Protein AF-A0A656K3R9-F1 (afdb_monomer_lite)

Sequence (119 aa):
MAAIVIWQDSREARQLEHLEMRLSYDPQGCPADRPLQVSITNTNQVALQELRWRIAAYAPGDSVNLADNTYTTARYRGPGELQAKGAWQDCVPLPVLRSGYRPQTLEFRAEQLRGSFSD

Secondary structure (DSSP, 8-state):
-----SHHHHHHHHHHHTEEEEEEE-TTTS-TT--EEEEEEE-SSS-EEEEEEEEEEE-TT--S--B-TT-TT--EE-SSSB-TT-EEEEEEPPPPBPTT--GGG-EEEEEEEEEEE--

Organism: NCBI:txid1194405

Foldseek 3Di:
DDDDDDVVVVVQVVQVVQKDKAWDQACPPAPPQFRIKIKIFRQDQWKWQWKWWDKFKAAVVGPDTFQDCPCVPPRPTPPHIAGHRGMDMDTGGDGDGHPPDDRNRIGIDIPPIDTDTDD

pLDDT: mean 85.18, std 14.41, range [40.44, 97.12]

Structure (mmCIF, N/CA/C/O backbone):
data_AF-A0A656K3R9-F1
#
_entry.id   AF-A0A656K3R9-F1
#
loop_
_atom_site.group_PDB
_atom_site.id
_atom_site.type_symbol
_atom_site.label_atom_id
_atom_site.label_alt_id
_atom_site.label_comp_id
_atom_site.label_asym_id
_atom_site.label_entity_id
_atom_site.label_seq_id
_atom_site.pdbx_PDB_ins_code
_atom_site.Cartn_x
_atom_site.Cartn_y
_atom_site.Cartn_z
_atom_site.occupancy
_atom_site.B_iso_or_equiv
_atom_site.auth_seq_id
_atom_site.auth_comp_id
_atom_site.auth_asym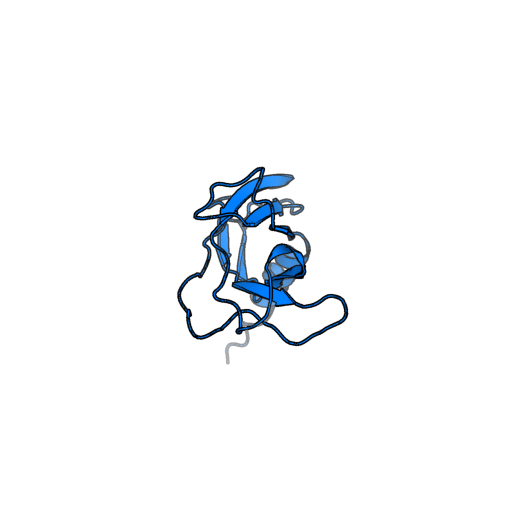_id
_atom_site.auth_atom_id
_atom_site.pdbx_PDB_model_num
ATOM 1 N N . MET A 1 1 ? 32.753 -27.762 -1.458 1.00 40.44 1 MET A N 1
ATOM 2 C CA . MET A 1 1 ? 32.081 -26.772 -0.590 1.00 40.44 1 MET A CA 1
ATOM 3 C C . MET A 1 1 ? 31.645 -25.630 -1.490 1.00 40.44 1 MET A C 1
ATOM 5 O O . MET A 1 1 ? 32.510 -25.027 -2.106 1.00 40.44 1 MET A O 1
ATOM 9 N N . ALA A 1 2 ? 30.343 -25.413 -1.666 1.00 47.19 2 ALA A N 1
ATOM 10 C CA . ALA A 1 2 ? 29.815 -24.332 -2.496 1.00 47.19 2 ALA A CA 1
ATOM 11 C C . ALA A 1 2 ? 29.177 -23.296 -1.567 1.00 47.19 2 ALA A C 1
ATOM 13 O O . ALA A 1 2 ? 28.209 -23.602 -0.877 1.00 47.19 2 ALA A O 1
ATOM 14 N N . ALA A 1 3 ? 29.767 -22.106 -1.504 1.00 58.09 3 ALA A N 1
ATOM 15 C CA . ALA A 1 3 ? 29.283 -20.987 -0.708 1.00 58.09 3 ALA A CA 1
ATOM 16 C C . ALA A 1 3 ? 28.818 -19.883 -1.661 1.00 58.09 3 ALA A C 1
ATOM 18 O O . ALA A 1 3 ? 29.610 -19.023 -2.028 1.00 58.09 3 ALA A O 1
ATOM 19 N N . ILE A 1 4 ? 27.562 -19.936 -2.111 1.00 60.41 4 ILE A N 1
ATOM 20 C CA . ILE A 1 4 ? 26.939 -18.861 -2.900 1.00 60.41 4 ILE A CA 1
ATOM 21 C C . ILE A 1 4 ? 25.433 -18.851 -2.611 1.00 60.41 4 ILE A C 1
ATOM 23 O O . ILE A 1 4 ? 24.702 -19.563 -3.285 1.00 60.41 4 ILE A O 1
ATOM 27 N N . VAL A 1 5 ? 24.954 -18.071 -1.628 1.00 53.16 5 VAL A N 1
ATOM 28 C CA . VAL A 1 5 ? 23.507 -17.743 -1.528 1.00 53.16 5 VAL A CA 1
ATOM 29 C C . VAL A 1 5 ? 23.200 -16.385 -0.851 1.00 53.16 5 VAL A C 1
ATOM 31 O O . VAL A 1 5 ? 22.100 -16.188 -0.361 1.00 53.16 5 VAL A O 1
ATOM 34 N N . ILE A 1 6 ? 24.130 -15.422 -0.777 1.00 58.69 6 ILE A N 1
ATOM 35 C CA . ILE A 1 6 ? 23.876 -14.169 -0.011 1.00 58.69 6 ILE A CA 1
ATOM 36 C C . ILE A 1 6 ? 23.709 -12.927 -0.910 1.00 58.69 6 ILE A C 1
ATOM 38 O O . ILE A 1 6 ? 23.101 -11.942 -0.506 1.00 58.69 6 ILE A O 1
ATOM 42 N N . TRP A 1 7 ? 24.191 -12.947 -2.158 1.00 56.44 7 TRP A N 1
ATOM 43 C CA . TRP A 1 7 ? 24.249 -11.720 -2.966 1.00 56.44 7 TRP A CA 1
ATOM 44 C C . TRP A 1 7 ? 22.921 -11.344 -3.648 1.00 56.44 7 TRP A C 1
ATOM 46 O O . TRP A 1 7 ? 22.568 -10.167 -3.657 1.00 56.44 7 TRP A O 1
ATOM 56 N N . GLN A 1 8 ? 22.156 -12.313 -4.164 1.00 57.44 8 GLN A N 1
ATOM 57 C CA . GLN A 1 8 ? 20.859 -12.045 -4.813 1.00 57.44 8 GLN A CA 1
ATOM 58 C C . GLN A 1 8 ? 19.848 -11.403 -3.856 1.00 57.44 8 GLN A C 1
ATOM 60 O O . GLN A 1 8 ? 19.245 -10.393 -4.207 1.00 57.44 8 GLN A O 1
ATOM 65 N N . ASP A 1 9 ? 19.766 -11.912 -2.624 1.00 60.00 9 ASP A N 1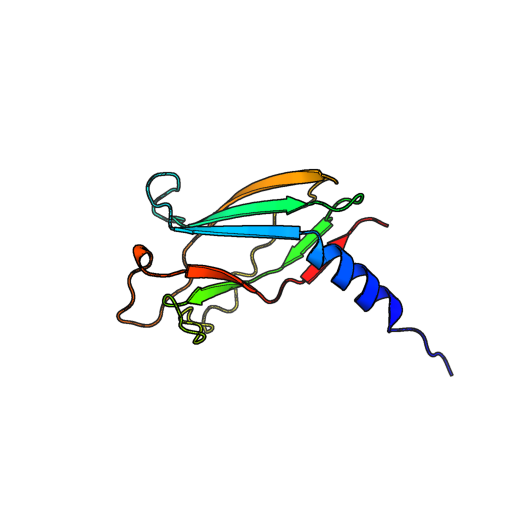
ATOM 66 C CA . ASP A 1 9 ? 18.898 -11.367 -1.572 1.00 60.00 9 ASP A CA 1
ATOM 67 C C . ASP A 1 9 ? 19.207 -9.880 -1.305 1.00 60.00 9 ASP A C 1
ATOM 69 O O . ASP A 1 9 ? 18.312 -9.044 -1.204 1.00 60.00 9 ASP A O 1
ATOM 73 N N . SER A 1 10 ? 20.495 -9.510 -1.332 1.00 68.00 10 SER A N 1
ATOM 74 C CA . SER A 1 10 ? 20.931 -8.125 -1.113 1.00 68.00 10 SER A CA 1
ATOM 75 C C . SER A 1 10 ? 20.627 -7.170 -2.275 1.00 68.00 10 SER A C 1
ATOM 77 O O . SER A 1 10 ? 20.418 -5.977 -2.043 1.00 68.00 10 SER A O 1
ATOM 79 N N . ARG A 1 11 ? 20.597 -7.660 -3.524 1.00 75.88 11 ARG A N 1
ATOM 80 C CA . ARG A 1 11 ? 20.251 -6.846 -4.702 1.00 75.88 11 ARG A CA 1
ATOM 81 C C . ARG A 1 11 ? 18.759 -6.535 -4.711 1.00 75.88 11 ARG A C 1
ATOM 83 O O . ARG A 1 11 ? 18.392 -5.370 -4.847 1.00 75.88 11 ARG A O 1
ATOM 90 N N . GLU A 1 12 ? 17.926 -7.558 -4.533 1.00 77.25 12 GLU A N 1
ATOM 91 C CA . GLU A 1 12 ? 16.469 -7.401 -4.512 1.00 77.25 12 GLU A CA 1
ATOM 92 C C . GLU A 1 12 ? 16.027 -6.516 -3.344 1.00 77.25 12 GLU A C 1
ATOM 94 O O . GLU A 1 12 ? 15.202 -5.625 -3.533 1.00 77.25 12 GLU A O 1
ATOM 99 N N . ALA A 1 13 ? 16.636 -6.676 -2.161 1.00 77.62 13 ALA A N 1
ATOM 100 C CA . ALA A 1 13 ? 16.363 -5.818 -1.009 1.00 77.62 13 ALA A CA 1
ATOM 101 C C . ALA A 1 13 ? 16.596 -4.329 -1.321 1.00 77.62 13 ALA A C 1
ATOM 103 O O . ALA A 1 13 ? 15.735 -3.501 -1.031 1.00 77.62 13 ALA A O 1
ATOM 104 N N . ARG A 1 14 ? 17.703 -3.984 -1.993 1.00 85.19 14 ARG A N 1
ATOM 105 C CA . ARG A 1 14 ? 17.971 -2.599 -2.425 1.00 85.19 14 ARG A CA 1
ATOM 106 C C . ARG A 1 14 ? 16.968 -2.111 -3.464 1.00 85.19 14 ARG A C 1
ATOM 108 O O . ARG A 1 14 ? 16.546 -0.964 -3.424 1.00 85.19 14 ARG A O 1
ATOM 115 N N . GLN A 1 15 ? 16.570 -2.964 -4.404 1.00 88.38 15 GLN A N 1
ATOM 116 C CA . GLN A 1 15 ? 15.578 -2.585 -5.412 1.00 88.38 15 GLN A CA 1
ATOM 117 C C . GLN A 1 15 ? 14.184 -2.374 -4.796 1.00 88.38 15 GLN A C 1
ATOM 119 O O . GLN A 1 15 ? 13.433 -1.512 -5.256 1.00 88.38 15 GLN A O 1
ATOM 124 N N . LEU A 1 16 ? 13.849 -3.097 -3.722 1.00 89.06 16 LEU A N 1
ATOM 125 C CA . LEU A 1 16 ? 12.629 -2.870 -2.945 1.00 89.06 16 LEU A CA 1
ATOM 126 C C . LEU A 1 16 ? 12.638 -1.518 -2.219 1.00 89.06 16 LEU A C 1
ATOM 128 O O . LEU A 1 16 ? 11.589 -0.885 -2.155 1.00 89.06 16 LEU A O 1
ATOM 132 N N . GLU A 1 17 ? 13.790 -1.037 -1.738 1.00 89.00 17 GLU A N 1
ATOM 133 C CA . GLU A 1 17 ? 13.920 0.316 -1.158 1.00 89.00 17 GLU A CA 1
ATOM 134 C C . GLU A 1 17 ? 13.601 1.424 -2.179 1.00 89.00 17 GLU A C 1
ATOM 136 O O . GLU A 1 17 ? 13.180 2.518 -1.809 1.00 89.00 17 GLU A O 1
ATOM 141 N N . HIS A 1 18 ? 13.755 1.133 -3.473 1.00 92.94 18 HIS A N 1
ATOM 142 C CA . HIS A 1 18 ? 13.407 2.027 -4.579 1.00 92.94 18 HIS A CA 1
ATOM 143 C C . HIS A 1 18 ? 11.946 1.901 -5.048 1.00 92.94 18 HIS A C 1
ATOM 145 O O . HIS A 1 18 ? 11.553 2.548 -6.027 1.00 92.94 18 HIS A O 1
ATOM 151 N N . LEU A 1 19 ? 11.120 1.099 -4.375 1.00 93.31 19 LEU A N 1
ATOM 152 C CA . LEU A 1 19 ? 9.674 1.127 -4.563 1.00 93.31 19 LEU A CA 1
ATOM 153 C C . LEU A 1 19 ? 9.048 2.081 -3.552 1.00 93.31 19 LEU A C 1
ATOM 155 O O . LEU A 1 19 ? 9.122 1.872 -2.344 1.00 93.31 19 LEU A O 1
ATOM 159 N N . GLU A 1 20 ? 8.356 3.09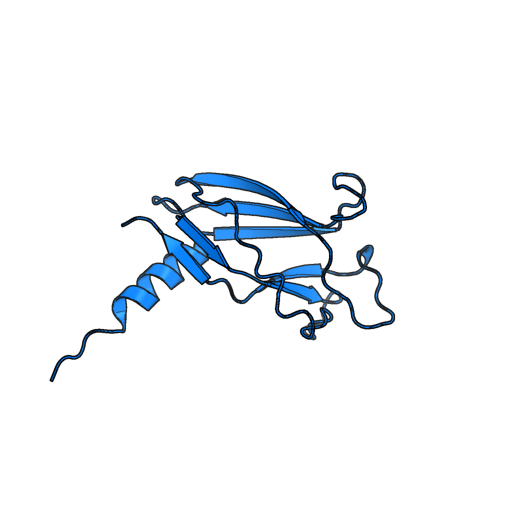8 -4.050 1.00 94.12 20 GLU A N 1
ATOM 160 C CA . GLU A 1 20 ? 7.487 3.905 -3.203 1.00 94.12 20 GLU A CA 1
ATOM 161 C C . GLU A 1 20 ? 6.083 3.317 -3.232 1.00 94.12 20 GLU A C 1
ATOM 163 O O . GLU A 1 20 ? 5.492 3.169 -4.301 1.00 94.12 20 GLU A O 1
ATOM 168 N N . MET A 1 21 ? 5.530 3.008 -2.061 1.00 92.38 21 MET A N 1
ATOM 169 C CA . MET A 1 21 ? 4.184 2.463 -1.939 1.00 92.38 21 MET A CA 1
ATOM 170 C C . MET A 1 21 ? 3.369 3.277 -0.943 1.00 92.38 21 MET A C 1
ATOM 172 O O . MET A 1 21 ? 3.813 3.527 0.178 1.00 92.38 21 MET A O 1
ATOM 176 N N . ARG A 1 22 ? 2.173 3.702 -1.354 1.00 94.94 22 ARG A N 1
ATOM 177 C CA . ARG A 1 22 ? 1.259 4.496 -0.522 1.00 94.94 22 ARG A CA 1
ATOM 178 C C . ARG A 1 22 ? -0.122 3.873 -0.540 1.00 94.94 22 ARG A C 1
ATOM 180 O O . ARG A 1 22 ? -0.582 3.413 -1.584 1.00 94.94 22 ARG A O 1
ATOM 187 N N . LEU A 1 23 ? -0.739 3.837 0.633 1.00 94.75 23 LEU A N 1
ATOM 188 C CA . LEU A 1 23 ? -2.076 3.314 0.841 1.00 94.75 23 LEU A CA 1
ATOM 189 C C . LEU A 1 23 ? -2.911 4.366 1.560 1.00 94.75 23 LEU A C 1
ATOM 191 O O . LEU A 1 23 ? -2.469 4.928 2.563 1.00 94.75 23 LEU A O 1
ATOM 195 N N . SER A 1 24 ? -4.119 4.608 1.070 1.00 95.75 24 SER A N 1
ATOM 196 C CA . SER A 1 24 ? -5.046 5.572 1.657 1.00 95.75 24 SER A CA 1
ATOM 197 C C . SER A 1 24 ? -6.469 5.037 1.622 1.00 95.75 24 SER A C 1
ATOM 199 O O . SER A 1 24 ? -6.920 4.463 0.632 1.00 95.75 24 SER A O 1
ATOM 201 N N . TYR A 1 25 ? -7.195 5.222 2.723 1.00 96.81 25 TYR A N 1
ATOM 202 C CA . TYR A 1 25 ? -8.632 4.979 2.734 1.00 96.81 25 TYR A CA 1
ATOM 203 C C . TYR A 1 25 ? -9.322 6.099 1.956 1.00 96.81 25 TYR A C 1
ATOM 205 O O . TYR A 1 25 ? -9.320 7.248 2.394 1.00 96.81 25 TYR A O 1
ATOM 213 N N . ASP A 1 26 ? -9.883 5.757 0.800 1.00 97.12 26 ASP A N 1
ATOM 214 C CA . ASP A 1 26 ? -10.502 6.694 -0.133 1.00 97.12 26 ASP A CA 1
ATOM 215 C C . ASP A 1 26 ? -11.851 6.148 -0.634 1.00 97.12 26 ASP A C 1
ATOM 217 O O . ASP A 1 26 ? -11.989 5.722 -1.781 1.00 97.12 26 ASP A O 1
ATOM 221 N N . PRO A 1 27 ? -12.894 6.154 0.213 1.00 95.56 27 PRO A N 1
ATOM 222 C CA . PRO A 1 27 ? -14.221 5.676 -0.169 1.00 95.56 27 PRO A CA 1
ATOM 223 C C . PRO A 1 27 ? -14.941 6.611 -1.156 1.00 95.56 27 PRO A C 1
ATOM 225 O O . PRO A 1 27 ? -16.105 6.373 -1.466 1.00 95.56 27 PRO A O 1
ATOM 228 N N . GLN A 1 28 ? -14.325 7.725 -1.570 1.00 96.44 28 GLN A N 1
ATOM 229 C CA . GLN A 1 28 ? -14.881 8.632 -2.577 1.00 96.44 28 GLN A CA 1
ATOM 230 C C . GLN A 1 28 ? -14.279 8.362 -3.958 1.00 96.44 28 GLN A C 1
ATOM 232 O O . GLN A 1 28 ? -15.003 8.407 -4.950 1.00 96.44 28 GLN A O 1
ATOM 237 N N . GLY A 1 29 ? -12.980 8.060 -4.022 1.00 95.81 29 GLY A N 1
ATOM 238 C CA . GLY A 1 29 ? -12.276 7.698 -5.252 1.00 95.81 29 GLY A CA 1
ATOM 239 C C . GLY A 1 29 ? -12.296 6.205 -5.586 1.00 95.81 29 GLY A C 1
ATOM 240 O O . GLY A 1 29 ? -12.073 5.847 -6.741 1.00 95.81 29 GLY A O 1
ATOM 241 N N . CYS A 1 30 ? -12.589 5.333 -4.618 1.00 96.75 30 CYS A N 1
ATOM 242 C CA . CYS A 1 30 ? -12.627 3.888 -4.822 1.00 96.75 30 CYS A CA 1
ATOM 243 C C . CYS A 1 30 ? -14.035 3.271 -4.679 1.00 96.75 30 CYS A C 1
ATOM 245 O O . CYS A 1 30 ? -14.869 3.781 -3.926 1.00 96.75 30 CYS A O 1
ATOM 247 N N . PRO A 1 31 ? -14.307 2.131 -5.352 1.00 96.25 31 PRO A N 1
ATOM 248 C CA . PRO A 1 31 ? -15.545 1.370 -5.178 1.00 96.25 31 PRO A CA 1
ATOM 249 C C . PRO A 1 31 ? -15.769 0.905 -3.732 1.00 96.25 31 PRO A C 1
ATOM 251 O O . PRO A 1 31 ? -14.823 0.630 -2.994 1.00 96.25 31 PRO A O 1
ATOM 254 N N . ALA A 1 32 ? -17.035 0.742 -3.341 1.00 92.31 32 ALA A N 1
ATOM 255 C CA . ALA A 1 32 ? -17.413 0.406 -1.965 1.00 92.31 32 ALA A CA 1
ATOM 256 C C . ALA A 1 32 ? -16.868 -0.951 -1.471 1.00 92.31 32 ALA A C 1
ATOM 258 O O . ALA A 1 32 ? -16.592 -1.102 -0.283 1.00 92.31 32 ALA A O 1
ATOM 259 N N . ASP A 1 33 ? -16.692 -1.929 -2.364 1.00 92.38 33 ASP A N 1
ATOM 260 C CA . ASP A 1 33 ? -16.099 -3.241 -2.065 1.00 92.38 33 ASP A CA 1
ATOM 261 C C . ASP A 1 33 ? -14.569 -3.189 -1.917 1.00 92.38 33 ASP A C 1
ATOM 263 O O . ASP A 1 33 ? -13.962 -4.118 -1.384 1.00 92.38 33 ASP A O 1
ATOM 267 N N . ARG A 1 34 ? -13.936 -2.102 -2.366 1.00 93.88 34 ARG A N 1
ATOM 268 C CA . ARG A 1 34 ? -12.483 -1.928 -2.388 1.00 93.88 34 ARG A CA 1
ATOM 269 C C . ARG A 1 34 ? -12.072 -0.479 -2.127 1.00 93.88 34 ARG A C 1
ATOM 271 O O . ARG A 1 34 ? -11.475 0.139 -2.995 1.00 93.88 34 ARG A O 1
ATOM 278 N N . PRO A 1 35 ? -12.370 0.072 -0.936 1.00 96.12 35 PRO A N 1
ATOM 279 C CA . PRO A 1 35 ? -12.257 1.504 -0.659 1.00 96.12 35 PRO A CA 1
ATOM 280 C C . PRO A 1 35 ? -10.831 1.958 -0.300 1.00 96.12 35 PRO A C 1
ATOM 282 O O . PRO A 1 35 ? -10.649 3.072 0.188 1.00 96.12 35 PRO A O 1
ATOM 285 N N . LEU A 1 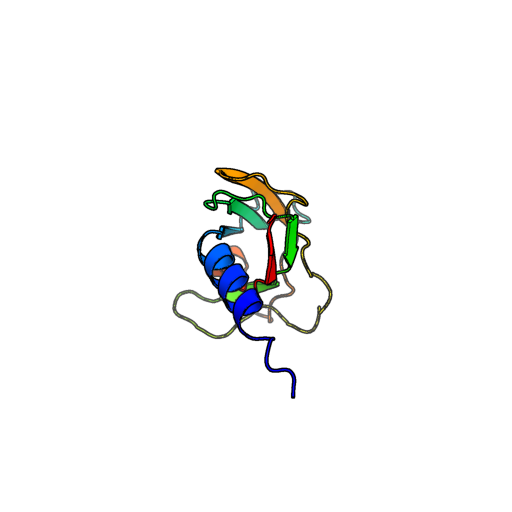36 ? -9.821 1.096 -0.452 1.00 95.19 36 LEU A N 1
ATOM 286 C CA . LEU A 1 36 ? -8.432 1.429 -0.162 1.00 95.19 36 LEU A CA 1
ATOM 287 C C . LEU A 1 36 ? -7.687 1.672 -1.473 1.00 95.19 36 LEU A C 1
ATOM 289 O O . LEU A 1 36 ? -7.474 0.744 -2.250 1.00 95.19 36 LEU A O 1
ATOM 293 N N . GLN A 1 37 ? -7.270 2.908 -1.707 1.00 96.31 37 GLN A N 1
ATOM 294 C CA . GLN A 1 37 ? -6.437 3.253 -2.846 1.00 96.31 37 GLN A CA 1
ATOM 295 C C . GLN A 1 37 ? -4.990 2.847 -2.562 1.00 96.31 37 GLN A C 1
ATOM 297 O O . GLN A 1 37 ? -4.457 3.092 -1.478 1.00 96.31 37 GLN A O 1
ATOM 302 N N . VAL A 1 38 ? -4.348 2.242 -3.554 1.00 94.62 38 VAL A N 1
ATOM 303 C CA . VAL A 1 38 ? -2.944 1.841 -3.517 1.00 94.62 38 VAL A CA 1
ATOM 304 C C . VAL A 1 38 ? -2.237 2.495 -4.686 1.00 94.62 38 VAL A C 1
ATOM 306 O O . VAL A 1 38 ? -2.693 2.376 -5.817 1.00 94.62 38 VAL A O 1
ATOM 309 N N . SER A 1 39 ? -1.103 3.139 -4.433 1.00 95.00 39 SER A N 1
ATOM 310 C CA . SER A 1 39 ? -0.201 3.613 -5.483 1.00 95.00 39 SER A CA 1
ATOM 311 C C . SER A 1 39 ? 1.192 3.037 -5.284 1.00 95.00 39 SER A C 1
ATOM 313 O O . SER A 1 39 ? 1.713 3.073 -4.165 1.00 95.00 39 SER A O 1
ATOM 315 N N . ILE A 1 40 ? 1.798 2.555 -6.365 1.00 94.62 40 ILE A N 1
ATOM 316 C CA . ILE A 1 40 ? 3.168 2.044 -6.402 1.00 94.62 40 ILE A CA 1
ATOM 317 C C . ILE A 1 40 ? 3.935 2.810 -7.470 1.00 94.62 40 ILE A C 1
ATOM 319 O O . ILE A 1 40 ? 3.512 2.842 -8.624 1.00 94.62 40 ILE A O 1
ATOM 323 N N . THR A 1 41 ? 5.087 3.358 -7.108 1.00 95.62 41 THR A N 1
ATOM 324 C CA . THR A 1 41 ? 6.021 3.977 -8.049 1.00 95.62 41 THR A CA 1
ATOM 325 C C . THR A 1 41 ? 7.319 3.189 -8.043 1.00 95.62 41 THR A C 1
ATOM 327 O O . THR A 1 41 ? 7.967 3.044 -7.006 1.00 95.62 41 THR A O 1
ATOM 330 N N . ASN A 1 42 ? 7.716 2.688 -9.210 1.00 95.00 42 ASN A N 1
ATOM 331 C CA . ASN A 1 42 ? 8.985 2.004 -9.379 1.00 95.00 42 ASN A CA 1
ATOM 332 C C . ASN A 1 42 ? 10.080 3.017 -9.719 1.00 95.00 42 ASN A C 1
ATOM 334 O O . ASN A 1 42 ? 10.266 3.375 -10.880 1.00 95.00 42 ASN A O 1
ATOM 338 N N . THR A 1 43 ? 10.840 3.470 -8.722 1.00 95.75 43 THR A N 1
ATOM 339 C CA . THR A 1 43 ? 11.945 4.414 -8.958 1.00 95.75 43 THR A CA 1
ATOM 340 C C . THR A 1 43 ? 13.240 3.723 -9.393 1.00 95.75 43 THR A C 1
ATOM 342 O O . THR A 1 43 ? 14.238 4.406 -9.645 1.00 95.75 43 THR A O 1
ATOM 345 N N . ASN A 1 44 ? 13.241 2.397 -9.566 1.00 94.12 44 ASN A N 1
ATOM 346 C CA . ASN A 1 44 ? 14.381 1.668 -10.118 1.00 94.12 44 ASN A CA 1
ATOM 347 C C . ASN A 1 44 ? 14.639 2.028 -11.591 1.00 94.12 44 ASN A C 1
ATOM 349 O O . ASN A 1 44 ? 13.834 2.673 -12.267 1.00 94.12 44 ASN A O 1
ATOM 353 N N . GLN A 1 45 ? 15.796 1.592 -12.092 1.00 94.44 45 GLN A N 1
ATOM 354 C CA . GLN A 1 45 ? 16.135 1.619 -13.522 1.00 94.44 45 GLN A CA 1
ATOM 355 C C . GLN A 1 45 ? 15.722 0.335 -14.260 1.00 94.44 45 GLN A C 1
ATOM 357 O O . GLN A 1 45 ? 15.865 0.256 -15.473 1.00 94.44 45 GLN A O 1
ATOM 362 N N . VAL A 1 46 ? 15.201 -0.652 -13.530 1.00 94.25 46 VAL A N 1
ATOM 363 C CA . VAL A 1 46 ? 14.762 -1.954 -14.041 1.00 94.25 46 VAL A CA 1
ATOM 364 C C . VAL A 1 46 ? 13.277 -2.160 -13.761 1.00 94.25 46 VAL A C 1
ATOM 366 O O . VAL A 1 46 ? 12.718 -1.530 -12.855 1.00 94.25 46 VAL A O 1
ATOM 369 N N . ALA A 1 47 ? 12.633 -3.025 -14.541 1.00 92.81 47 ALA A N 1
ATOM 370 C CA . ALA A 1 47 ? 11.227 -3.347 -14.349 1.00 92.81 47 ALA A CA 1
ATOM 371 C C . ALA A 1 47 ? 11.035 -4.211 -13.093 1.00 92.81 47 ALA A C 1
ATOM 373 O O . ALA A 1 47 ? 11.838 -5.095 -12.803 1.00 92.81 47 ALA A O 1
ATOM 374 N N . LEU A 1 48 ? 9.957 -3.957 -12.356 1.00 92.94 48 LEU A N 1
ATOM 375 C CA . LEU A 1 48 ? 9.442 -4.834 -11.309 1.00 92.94 48 LEU A CA 1
ATOM 376 C C . LEU A 1 48 ? 8.582 -5.900 -11.988 1.00 92.94 48 LEU A C 1
ATOM 378 O O . LEU A 1 48 ? 7.603 -5.553 -12.637 1.00 92.94 48 LEU A O 1
ATOM 382 N N . GLN A 1 49 ? 8.936 -7.172 -11.854 1.00 90.94 49 GLN A N 1
ATOM 383 C CA . GLN A 1 49 ? 8.235 -8.275 -12.518 1.00 90.94 49 GLN A CA 1
ATOM 384 C C . GLN A 1 49 ? 7.093 -8.813 -11.657 1.00 90.94 49 GLN A C 1
ATOM 386 O O . GLN A 1 49 ? 5.972 -8.994 -12.129 1.00 90.94 49 GLN A O 1
ATOM 391 N N . GLU A 1 50 ? 7.369 -9.033 -10.373 1.00 88.88 50 GLU A N 1
ATOM 392 C CA . GLU A 1 50 ? 6.370 -9.455 -9.401 1.00 88.88 50 GLU A CA 1
ATOM 393 C C . GLU A 1 50 ? 6.547 -8.696 -8.093 1.00 88.88 50 GLU A C 1
ATOM 395 O O . GLU A 1 50 ? 7.662 -8.426 -7.656 1.00 88.88 50 GLU A O 1
ATOM 400 N N . LEU A 1 51 ? 5.433 -8.414 -7.419 1.00 90.06 51 LEU A N 1
ATOM 401 C CA . LEU A 1 51 ? 5.428 -7.897 -6.057 1.00 90.06 51 LEU A CA 1
ATOM 402 C C . LEU A 1 51 ? 4.363 -8.613 -5.242 1.00 90.06 51 LEU A C 1
ATOM 404 O O . LEU A 1 51 ? 3.197 -8.687 -5.634 1.00 90.06 51 LEU A O 1
ATOM 408 N N . ARG A 1 52 ? 4.778 -9.106 -4.080 1.00 88.44 52 ARG A N 1
ATOM 409 C CA . ARG A 1 52 ? 3.930 -9.662 -3.033 1.00 88.44 52 ARG A CA 1
ATOM 410 C C . ARG A 1 52 ? 4.105 -8.820 -1.786 1.00 88.44 52 ARG A C 1
ATOM 412 O O . ARG A 1 52 ? 5.223 -8.521 -1.381 1.00 88.44 52 ARG A O 1
ATOM 419 N N . TRP A 1 53 ? 2.991 -8.468 -1.175 1.00 89.00 53 TRP A N 1
ATOM 420 C CA . TRP A 1 53 ? 2.961 -7.584 -0.022 1.00 89.00 53 TRP A CA 1
ATOM 421 C C . TRP A 1 53 ? 1.695 -7.850 0.797 1.00 89.00 53 TRP A C 1
ATOM 423 O O . TRP A 1 53 ? 0.834 -8.647 0.401 1.00 89.00 53 TRP A O 1
ATOM 433 N N . ARG A 1 54 ? 1.608 -7.226 1.970 1.00 87.81 54 ARG A N 1
ATOM 434 C CA . ARG A 1 54 ? 0.452 -7.292 2.870 1.00 87.81 54 ARG A CA 1
ATOM 435 C C . ARG A 1 54 ? 0.028 -5.895 3.289 1.00 87.81 54 ARG A C 1
ATOM 437 O O . ARG A 1 54 ? 0.878 -5.025 3.446 1.00 87.81 54 ARG A O 1
ATOM 444 N N . ILE A 1 55 ? -1.269 -5.711 3.516 1.00 90.69 55 ILE A N 1
ATOM 445 C CA . ILE A 1 55 ? -1.795 -4.488 4.124 1.00 90.69 55 ILE A CA 1
ATOM 446 C C . ILE A 1 55 ? -1.711 -4.633 5.643 1.00 90.69 55 ILE A C 1
ATOM 448 O O . ILE A 1 55 ? -2.235 -5.593 6.207 1.00 90.69 55 ILE A O 1
ATOM 452 N N . ALA A 1 56 ? -1.089 -3.659 6.290 1.00 91.69 56 ALA A N 1
ATOM 453 C CA . ALA A 1 56 ? -1.163 -3.434 7.723 1.00 91.69 56 ALA A CA 1
ATOM 454 C C . ALA A 1 56 ? -1.983 -2.172 8.005 1.00 91.69 56 ALA A C 1
ATOM 456 O O . ALA A 1 56 ? -2.048 -1.267 7.167 1.00 91.69 56 ALA A O 1
ATOM 457 N N . ALA A 1 57 ? -2.609 -2.122 9.178 1.00 94.31 57 ALA A N 1
ATOM 458 C CA . ALA A 1 57 ? -3.403 -0.982 9.616 1.00 94.31 57 ALA A CA 1
ATOM 459 C C . ALA A 1 57 ? -3.006 -0.592 11.039 1.00 94.31 57 ALA A C 1
ATOM 461 O O . ALA A 1 57 ? -2.935 -1.453 11.913 1.00 94.31 57 ALA A O 1
ATOM 462 N N . TYR A 1 58 ? -2.779 0.695 11.271 1.00 94.44 58 TYR A N 1
ATOM 463 C CA . TYR A 1 58 ? -2.287 1.228 12.538 1.00 94.44 58 TYR A CA 1
ATOM 464 C C . TYR A 1 58 ? -3.164 2.381 13.004 1.00 94.44 58 TYR A C 1
ATOM 466 O O . TYR A 1 58 ? -3.631 3.178 12.192 1.00 94.44 58 TYR A O 1
ATOM 474 N N . ALA A 1 59 ? -3.383 2.493 14.312 1.00 94.50 59 ALA A N 1
ATOM 475 C CA . ALA A 1 59 ? -3.855 3.755 14.865 1.00 94.50 59 ALA A CA 1
ATOM 476 C C . ALA A 1 59 ? -2.707 4.787 14.807 1.00 94.50 59 ALA A C 1
ATOM 478 O O . ALA A 1 59 ? -1.542 4.398 14.928 1.00 94.50 59 ALA A O 1
ATOM 479 N N . PRO A 1 60 ? -2.993 6.088 14.633 1.00 92.31 60 PRO A N 1
ATOM 480 C CA . PRO A 1 60 ? -1.958 7.116 14.610 1.00 92.31 60 PRO A CA 1
ATOM 481 C C . PRO A 1 60 ? -1.101 7.076 15.880 1.00 92.31 60 PRO A C 1
ATOM 483 O O . PRO A 1 60 ? -1.624 7.132 16.993 1.00 92.31 60 PRO A O 1
ATOM 486 N N . GLY A 1 61 ? 0.219 6.970 15.713 1.00 91.00 61 GLY A N 1
ATOM 487 C CA . GLY A 1 61 ? 1.176 6.860 16.821 1.00 91.00 61 GLY A CA 1
ATOM 488 C C . GLY A 1 61 ? 1.273 5.477 17.483 1.00 91.00 61 GLY A C 1
ATOM 489 O O . GLY A 1 61 ? 2.077 5.313 18.398 1.00 91.00 61 GLY A O 1
ATOM 490 N N . ASP A 1 62 ? 0.504 4.488 17.024 1.00 91.06 62 ASP A N 1
ATOM 491 C CA . ASP A 1 62 ? 0.565 3.101 17.490 1.00 91.06 62 ASP A CA 1
ATOM 492 C C . ASP A 1 62 ? 1.447 2.245 16.559 1.00 91.06 62 ASP A C 1
ATOM 494 O O . ASP A 1 62 ? 1.631 2.543 15.377 1.00 91.06 62 ASP A O 1
ATOM 498 N N . SER A 1 63 ? 2.002 1.162 17.097 1.00 89.06 63 SER A N 1
ATOM 499 C CA . SER A 1 63 ? 2.787 0.152 16.379 1.00 89.06 63 SER A CA 1
ATOM 500 C C . SER A 1 63 ? 2.112 -1.220 16.351 1.00 89.06 63 SER A C 1
ATOM 502 O O . SER A 1 63 ? 2.631 -2.156 15.740 1.00 89.06 63 SER A O 1
ATOM 504 N N . VAL A 1 64 ? 0.948 -1.367 16.989 1.00 91.06 64 VAL A N 1
ATOM 505 C CA . VAL A 1 64 ? 0.158 -2.595 16.942 1.00 91.06 64 VAL A CA 1
ATOM 506 C C . VAL A 1 64 ? -0.580 -2.676 15.612 1.00 91.06 64 VAL A C 1
ATOM 508 O O . VAL A 1 64 ? -1.428 -1.843 15.304 1.00 91.06 64 VAL A O 1
ATOM 511 N N . ASN A 1 65 ? -0.299 -3.726 14.839 1.00 90.94 65 ASN A N 1
ATOM 512 C CA . ASN A 1 65 ? -1.041 -3.995 13.614 1.00 90.94 65 ASN A CA 1
ATOM 513 C C . ASN A 1 65 ? -2.471 -4.464 13.949 1.00 90.94 65 ASN A C 1
ATOM 515 O O . ASN A 1 65 ? -2.693 -5.508 14.578 1.00 90.94 65 ASN A O 1
ATOM 519 N N . LEU A 1 66 ? -3.440 -3.662 13.519 1.00 92.62 66 LEU A N 1
ATOM 520 C CA . LEU A 1 66 ? -4.874 -3.836 13.725 1.00 92.62 66 LEU A CA 1
ATOM 521 C C . LEU A 1 66 ? -5.550 -4.611 12.592 1.00 92.62 66 LEU A C 1
ATOM 523 O O . LEU A 1 66 ? -6.719 -4.975 12.732 1.00 92.62 66 LEU A O 1
ATOM 527 N N . ALA A 1 67 ? -4.834 -4.880 11.497 1.00 89.31 67 ALA A N 1
ATOM 528 C CA . ALA A 1 67 ? -5.281 -5.829 10.493 1.00 89.31 67 ALA A CA 1
ATOM 529 C C . ALA A 1 67 ? -5.252 -7.245 11.090 1.00 89.31 67 ALA A C 1
ATOM 531 O O . ALA A 1 67 ? -4.251 -7.696 11.655 1.00 89.31 67 ALA A O 1
ATOM 532 N N . ASP A 1 68 ? -6.372 -7.946 10.988 1.00 77.94 68 ASP A N 1
ATOM 533 C CA . ASP A 1 68 ? -6.494 -9.328 11.407 1.00 77.94 68 ASP A CA 1
ATOM 534 C C . ASP A 1 68 ? -5.756 -10.232 10.407 1.00 77.94 68 ASP A C 1
ATOM 536 O O . ASP A 1 68 ? -6.124 -10.370 9.239 1.00 77.94 68 ASP A O 1
ATOM 540 N N . ASN A 1 69 ? -4.682 -10.856 10.891 1.00 62.81 69 ASN A N 1
ATOM 541 C CA . ASN A 1 69 ? -3.808 -11.730 10.112 1.00 62.81 69 ASN A CA 1
ATOM 542 C C . ASN A 1 69 ? -4.427 -13.105 9.801 1.00 62.81 69 ASN A C 1
ATOM 544 O O . ASN A 1 69 ? -3.785 -13.915 9.126 1.00 62.81 69 ASN A O 1
ATOM 548 N N . THR A 1 70 ? -5.639 -13.401 10.285 1.00 57.31 70 THR A N 1
ATOM 549 C CA . THR A 1 70 ? -6.316 -14.683 10.024 1.00 57.31 70 THR A CA 1
ATOM 550 C C . THR A 1 70 ? -6.723 -14.849 8.556 1.00 57.31 70 THR A C 1
ATOM 552 O O . THR A 1 70 ? -6.744 -15.976 8.056 1.00 57.31 70 THR A O 1
ATOM 555 N N . TYR A 1 71 ? -6.911 -13.752 7.810 1.00 47.41 71 TYR A N 1
ATOM 556 C CA . TYR A 1 71 ? -7.074 -13.782 6.352 1.00 47.41 71 TYR A CA 1
ATOM 557 C C . TYR A 1 71 ? -5.713 -13.776 5.639 1.00 47.41 71 TYR A C 1
ATOM 559 O O . TYR A 1 71 ? -5.239 -12.797 5.070 1.00 47.41 71 TYR A O 1
ATOM 567 N N . THR A 1 72 ? -5.075 -14.941 5.661 1.00 46.16 72 THR A N 1
ATOM 568 C CA . THR A 1 72 ? -3.758 -15.240 5.071 1.00 46.16 72 THR A CA 1
ATOM 569 C C . THR A 1 72 ? -3.684 -15.170 3.532 1.00 46.16 72 THR A C 1
ATOM 571 O O . THR A 1 72 ? -2.639 -15.485 2.955 1.00 46.16 72 THR A O 1
ATOM 574 N N . THR A 1 73 ? -4.743 -14.746 2.838 1.00 43.22 73 THR A N 1
ATOM 575 C CA . THR A 1 73 ? -4.896 -14.924 1.382 1.00 43.22 73 THR A CA 1
ATOM 576 C C . THR A 1 73 ? -4.913 -13.656 0.548 1.00 43.22 73 THR A C 1
ATOM 578 O O . THR A 1 73 ? -4.730 -13.767 -0.664 1.00 43.22 73 THR A O 1
ATOM 581 N N . ALA A 1 74 ? -5.001 -12.458 1.127 1.00 50.72 74 ALA A N 1
ATOM 582 C CA . ALA A 1 74 ? -4.808 -11.235 0.350 1.00 50.72 74 ALA A CA 1
ATOM 583 C C . ALA A 1 74 ? -3.305 -10.968 0.135 1.00 50.72 74 ALA A C 1
ATOM 585 O O . ALA A 1 74 ? -2.761 -9.927 0.491 1.00 50.72 74 ALA A O 1
ATOM 586 N N . ARG A 1 75 ? -2.594 -11.960 -0.422 1.00 57.72 75 ARG A N 1
ATOM 587 C CA . ARG A 1 75 ? -1.334 -11.722 -1.122 1.00 57.72 75 ARG A CA 1
ATOM 588 C C . ARG A 1 75 ? -1.710 -10.934 -2.362 1.00 57.72 75 ARG A C 1
ATOM 590 O O . ARG A 1 75 ? -2.013 -11.520 -3.401 1.00 57.72 75 ARG A O 1
ATOM 597 N N . TYR A 1 76 ? -1.744 -9.619 -2.223 1.00 57.62 76 TYR A N 1
ATOM 598 C CA . TYR A 1 76 ? -1.921 -8.748 -3.364 1.00 57.62 76 TYR A CA 1
ATOM 599 C C . TYR A 1 76 ? -0.724 -8.976 -4.274 1.00 57.62 76 TYR A C 1
ATOM 601 O O . TYR A 1 76 ? 0.425 -8.718 -3.907 1.00 57.62 76 TYR A O 1
ATOM 609 N N . ARG A 1 77 ? -1.003 -9.558 -5.438 1.00 64.12 77 ARG A N 1
ATOM 610 C CA . ARG A 1 77 ? -0.084 -9.468 -6.559 1.00 64.12 77 ARG A CA 1
ATOM 611 C C . ARG A 1 77 ? -0.184 -8.024 -7.024 1.00 64.12 77 ARG A C 1
ATOM 613 O O . ARG A 1 77 ? -1.293 -7.534 -7.214 1.00 64.12 77 ARG A O 1
ATOM 620 N N . GLY A 1 78 ? 0.953 -7.337 -7.060 1.00 64.88 78 GLY A N 1
ATOM 621 C CA . GLY A 1 78 ? 1.050 -5.963 -7.549 1.00 64.88 78 GLY A CA 1
ATOM 622 C C . GLY A 1 78 ? 0.640 -5.825 -9.029 1.00 64.88 78 GLY A C 1
ATOM 623 O O . GLY A 1 78 ? 0.005 -6.733 -9.562 1.00 64.88 78 GLY A O 1
ATOM 624 N N . PRO A 1 79 ? 1.033 -4.737 -9.714 1.00 70.00 79 PRO A N 1
ATOM 625 C CA . PRO A 1 79 ? 0.661 -4.395 -11.101 1.00 70.00 79 PRO A CA 1
ATOM 626 C C . PRO A 1 79 ? 0.784 -5.471 -12.197 1.00 70.00 79 PRO A C 1
ATOM 628 O O . PRO A 1 79 ? 0.417 -5.205 -13.338 1.00 70.00 79 PRO A O 1
ATOM 631 N N . GLY A 1 80 ? 1.355 -6.643 -11.911 1.00 72.19 80 GLY A N 1
ATOM 632 C CA . GLY A 1 80 ? 2.110 -7.406 -12.898 1.00 72.19 80 GLY A CA 1
ATOM 633 C C . GLY A 1 80 ? 3.450 -6.715 -13.146 1.00 72.19 80 GLY A C 1
ATOM 634 O O . GLY A 1 80 ? 4.020 -6.134 -12.219 1.00 72.19 80 GLY A O 1
ATOM 635 N N . GLU A 1 81 ? 3.931 -6.750 -14.387 1.00 85.25 81 GLU A N 1
ATOM 636 C CA . GLU A 1 81 ? 5.165 -6.062 -14.760 1.00 85.25 81 GLU A CA 1
ATOM 637 C C . GLU A 1 81 ? 4.979 -4.534 -14.710 1.00 85.25 81 GLU A C 1
ATOM 639 O O . GLU A 1 81 ? 4.192 -3.961 -15.465 1.00 85.25 81 GLU A O 1
ATOM 644 N N . LEU A 1 82 ? 5.723 -3.860 -13.831 1.00 93.06 82 LEU A N 1
ATOM 645 C CA . LEU A 1 82 ? 5.781 -2.405 -13.728 1.00 93.06 82 LEU A CA 1
ATOM 646 C C . LEU A 1 82 ? 7.136 -1.908 -14.230 1.00 93.06 82 LEU A C 1
ATOM 648 O O . LEU A 1 82 ? 8.173 -2.124 -13.598 1.00 93.06 82 LEU A O 1
ATOM 652 N N . GLN A 1 83 ? 7.107 -1.200 -15.357 1.00 94.38 83 GLN A N 1
ATOM 653 C CA . GLN A 1 83 ? 8.301 -0.677 -16.018 1.00 94.38 83 GLN A CA 1
ATOM 654 C C . GLN A 1 83 ? 9.156 0.199 -15.095 1.00 94.38 83 GLN A C 1
ATOM 656 O O . GLN A 1 83 ? 8.674 0.784 -14.118 1.00 94.38 83 GLN A O 1
ATOM 661 N N . ALA A 1 84 ? 10.439 0.316 -15.431 1.00 94.06 84 ALA A N 1
ATOM 662 C CA . ALA A 1 84 ? 11.336 1.269 -14.790 1.00 94.06 84 ALA A CA 1
ATOM 663 C C . ALA A 1 84 ? 10.747 2.686 -14.850 1.00 94.06 84 ALA A C 1
ATOM 665 O O . ALA A 1 84 ? 10.233 3.106 -15.888 1.00 94.06 84 ALA A O 1
ATOM 666 N N . LYS A 1 85 ? 10.818 3.424 -13.736 1.00 95.38 85 LYS A N 1
ATOM 667 C CA . LYS A 1 85 ? 10.224 4.769 -13.582 1.00 95.38 85 LYS A CA 1
ATOM 668 C C . LYS A 1 85 ? 8.701 4.821 -13.768 1.00 95.38 85 LYS A C 1
ATOM 670 O O . LYS A 1 85 ? 8.135 5.910 -13.823 1.00 95.38 85 LYS A O 1
ATOM 675 N N . GLY A 1 86 ? 8.039 3.669 -13.853 1.00 94.31 86 GLY A N 1
ATOM 676 C CA . GLY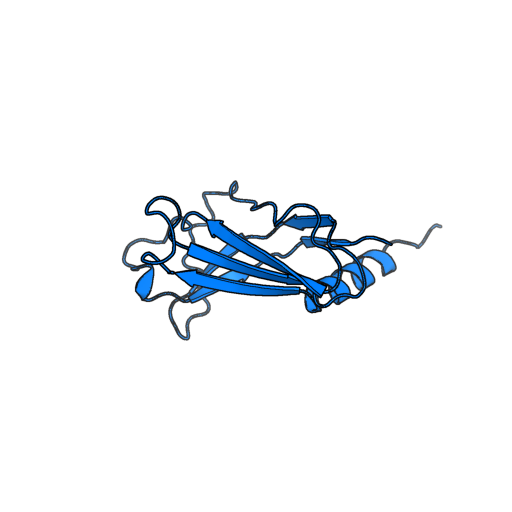 A 1 86 ? 6.595 3.562 -13.991 1.00 94.31 86 GLY A CA 1
ATOM 677 C C . GLY A 1 86 ? 5.859 3.772 -12.671 1.00 94.31 86 GLY A C 1
ATOM 678 O O . GLY A 1 86 ? 6.425 3.634 -11.584 1.00 94.31 86 GLY A O 1
ATOM 679 N N . ALA A 1 87 ? 4.563 4.050 -12.784 1.00 94.50 87 ALA A N 1
ATOM 680 C CA . ALA A 1 87 ? 3.638 4.082 -11.663 1.00 94.50 87 ALA A CA 1
ATOM 681 C C . ALA A 1 87 ? 2.410 3.216 -11.957 1.00 94.50 87 ALA A C 1
ATOM 683 O O . ALA A 1 87 ? 1.994 3.067 -13.106 1.00 94.50 87 ALA A O 1
ATOM 684 N N . TRP A 1 88 ? 1.835 2.659 -10.903 1.00 92.88 88 TRP A N 1
ATOM 685 C CA . TRP A 1 88 ? 0.599 1.895 -10.936 1.00 92.88 88 TRP A CA 1
ATOM 686 C C . TRP A 1 88 ? -0.300 2.327 -9.788 1.00 92.88 88 TRP A C 1
ATOM 688 O O . TRP A 1 88 ? 0.179 2.667 -8.704 1.00 92.88 88 TRP A O 1
ATOM 698 N N . GLN A 1 89 ? -1.604 2.288 -10.028 1.00 93.94 89 GLN A N 1
ATOM 699 C CA . GLN A 1 89 ? -2.613 2.598 -9.035 1.00 93.94 89 GLN A CA 1
ATOM 700 C C . GLN A 1 89 ? -3.805 1.661 -9.196 1.00 93.94 89 GLN A C 1
ATOM 702 O O . GLN A 1 89 ? -4.203 1.360 -10.320 1.00 93.94 89 GLN A O 1
ATOM 707 N N . ASP A 1 90 ? -4.371 1.226 -8.074 1.00 92.81 90 ASP A N 1
ATOM 708 C CA . ASP A 1 90 ? -5.590 0.419 -8.039 1.00 92.81 90 ASP A CA 1
ATOM 709 C C . ASP A 1 90 ? -6.311 0.577 -6.694 1.00 92.81 90 ASP A C 1
ATOM 711 O O . ASP A 1 90 ? -5.765 1.120 -5.729 1.00 92.81 90 ASP A O 1
ATOM 715 N N . CYS A 1 91 ? -7.545 0.093 -6.638 1.00 93.69 91 CYS A N 1
ATOM 716 C CA . CYS A 1 91 ? -8.386 0.057 -5.454 1.00 93.69 91 CYS A CA 1
ATOM 717 C C . CYS A 1 91 ? -8.503 -1.385 -4.938 1.00 93.69 91 CYS A C 1
ATOM 719 O O . CYS A 1 91 ? -8.905 -2.296 -5.668 1.00 93.69 91 CYS A O 1
ATOM 721 N N . VAL A 1 92 ? -8.197 -1.601 -3.658 1.00 91.88 92 VAL A N 1
ATOM 722 C CA . VAL A 1 92 ? -8.190 -2.924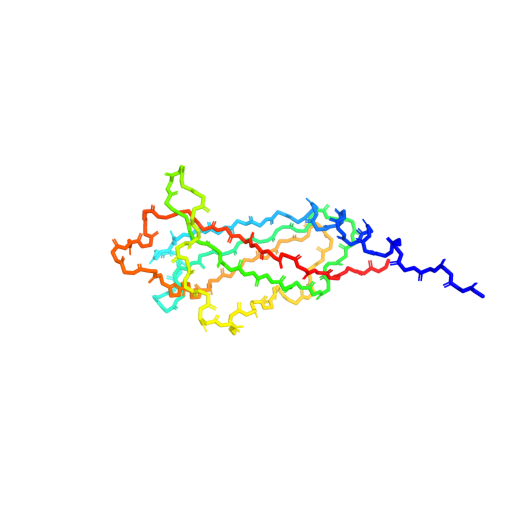 -3.012 1.00 91.88 92 VAL A CA 1
ATOM 723 C C . VAL A 1 92 ? -9.145 -2.987 -1.811 1.00 91.88 92 VAL A C 1
ATOM 725 O O . VAL A 1 92 ? -9.463 -1.954 -1.210 1.00 91.88 92 VAL A O 1
ATOM 728 N N . PRO A 1 93 ? -9.644 -4.182 -1.439 1.00 92.00 93 PRO A N 1
ATOM 729 C CA . PRO A 1 93 ? -10.448 -4.344 -0.236 1.00 92.00 93 PRO A CA 1
ATOM 730 C C . PRO A 1 93 ? -9.655 -4.028 1.029 1.00 92.00 93 PRO A C 1
ATOM 732 O O . PRO A 1 93 ? -8.440 -4.226 1.118 1.00 92.00 93 PRO A O 1
ATOM 735 N N . LEU A 1 94 ? -10.380 -3.558 2.043 1.00 89.69 94 LEU A N 1
ATOM 736 C CA . LEU A 1 94 ? -9.824 -3.396 3.377 1.00 89.69 94 LEU A CA 1
ATOM 737 C C . LEU A 1 94 ? -9.446 -4.762 3.961 1.00 89.69 94 LEU A C 1
ATOM 739 O O . LEU A 1 94 ? -10.175 -5.739 3.757 1.00 89.69 94 LEU A O 1
ATOM 743 N N . PRO A 1 95 ? -8.350 -4.842 4.733 1.00 88.88 95 PRO A N 1
ATOM 744 C CA . PRO A 1 95 ? -8.138 -6.003 5.576 1.00 88.88 95 PRO A CA 1
ATOM 745 C C . PRO A 1 95 ? -9.272 -6.092 6.602 1.00 88.88 95 PRO A C 1
ATOM 747 O O . PRO A 1 95 ? -9.860 -5.081 6.995 1.00 88.88 95 PRO A O 1
ATOM 750 N N . VAL A 1 96 ? -9.552 -7.303 7.081 1.00 88.69 96 VAL A N 1
ATOM 751 C CA . VAL A 1 96 ? -10.382 -7.463 8.278 1.00 88.69 96 VAL A CA 1
ATOM 752 C C . VAL A 1 96 ? -9.694 -6.701 9.409 1.00 88.69 96 VAL A C 1
ATOM 754 O O . VAL A 1 96 ? -8.497 -6.869 9.622 1.00 88.69 96 VAL A O 1
ATOM 757 N N . LEU A 1 97 ? -10.420 -5.826 10.098 1.00 90.19 97 LEU A N 1
ATOM 758 C CA . LEU A 1 97 ? -9.883 -5.038 11.204 1.00 90.19 97 LEU A CA 1
ATOM 759 C C . LEU A 1 97 ? -10.345 -5.635 12.528 1.00 90.19 97 LEU A C 1
ATOM 761 O O . LEU A 1 97 ? -11.473 -6.120 12.642 1.00 90.19 97 LEU A O 1
ATOM 765 N N . ARG A 1 98 ? -9.497 -5.540 13.554 1.00 88.56 98 ARG A N 1
ATOM 766 C CA . ARG A 1 98 ? -9.914 -5.813 14.934 1.00 88.56 98 ARG A CA 1
ATOM 767 C C . ARG A 1 98 ? -11.128 -4.945 15.298 1.00 88.56 98 ARG A C 1
ATOM 769 O O . ARG A 1 98 ? -11.240 -3.793 14.873 1.00 88.56 98 ARG A O 1
ATOM 776 N N . SER A 1 99 ? -12.037 -5.496 16.100 1.00 84.62 99 SER A N 1
ATOM 777 C CA . SER A 1 99 ? -13.274 -4.817 16.502 1.00 84.62 99 SER A CA 1
ATOM 778 C C . SER A 1 99 ? -13.005 -3.462 17.163 1.00 84.62 99 SER A C 1
ATOM 780 O O . SER A 1 99 ? -12.103 -3.350 17.990 1.00 84.62 99 SER A O 1
ATOM 782 N N . GLY A 1 100 ? -13.838 -2.463 16.859 1.00 87.75 100 GLY A N 1
ATOM 783 C CA . GLY A 1 100 ? -13.800 -1.143 17.502 1.00 87.75 100 GLY A CA 1
ATOM 784 C C . GLY A 1 100 ? -13.054 -0.054 16.725 1.00 87.75 100 GLY A C 1
ATOM 785 O O . GLY A 1 100 ? -13.181 1.115 17.080 1.00 87.75 100 GLY A O 1
ATOM 786 N N . TYR A 1 101 ? -12.352 -0.394 15.641 1.00 89.81 101 TYR A N 1
ATOM 787 C CA . TYR A 1 101 ? -11.639 0.579 14.808 1.00 89.81 101 TYR A CA 1
ATOM 788 C C . TYR A 1 101 ? -12.412 0.935 13.536 1.00 89.81 101 TYR A C 1
ATOM 790 O O . TYR A 1 101 ? -13.015 0.076 12.893 1.00 89.81 101 TYR A O 1
ATOM 798 N N . ARG A 1 102 ? -12.383 2.220 13.161 1.00 92.44 102 ARG A N 1
ATOM 799 C CA . ARG A 1 102 ? -12.976 2.719 11.913 1.00 92.44 102 ARG A CA 1
ATOM 800 C C . ARG A 1 102 ? -11.871 2.927 10.875 1.00 92.44 102 ARG A C 1
ATOM 802 O O . ARG A 1 102 ? -10.897 3.591 11.206 1.00 92.44 102 ARG A O 1
ATOM 809 N N . PRO A 1 103 ? -12.023 2.468 9.621 1.00 92.56 103 PRO A N 1
ATOM 810 C CA . PRO A 1 103 ? -10.977 2.606 8.602 1.00 92.56 103 PRO A CA 1
ATOM 811 C C . PRO A 1 103 ? -10.464 4.042 8.419 1.00 92.56 103 PRO A C 1
ATOM 813 O O . PRO A 1 103 ? -9.265 4.263 8.334 1.00 92.56 103 PRO A O 1
ATOM 816 N N . GLN A 1 104 ? -11.360 5.032 8.454 1.00 94.94 104 GLN A N 1
ATOM 817 C CA . GLN A 1 104 ? -11.033 6.457 8.298 1.00 94.94 104 GLN A CA 1
ATOM 818 C C . GLN A 1 104 ? -10.126 7.055 9.385 1.00 94.94 104 GLN A C 1
ATOM 820 O O . GLN A 1 104 ? -9.662 8.178 9.230 1.00 94.94 104 GLN A O 1
ATOM 825 N N . THR A 1 105 ? -9.921 6.355 10.503 1.00 94.44 105 THR A N 1
ATOM 826 C CA . THR A 1 105 ? -9.047 6.810 11.593 1.00 94.44 105 THR A CA 1
ATOM 827 C C . THR A 1 105 ? -7.709 6.081 11.602 1.00 94.44 105 THR A C 1
ATOM 829 O O . THR A 1 105 ? -6.965 6.236 12.563 1.00 94.44 105 THR A O 1
ATOM 832 N N . LEU A 1 106 ? -7.438 5.230 10.609 1.00 95.81 106 LEU A N 1
ATOM 833 C CA . LEU A 1 106 ? -6.260 4.371 10.569 1.00 95.81 106 LEU A CA 1
ATOM 834 C C . LEU A 1 106 ? -5.270 4.820 9.499 1.00 95.81 106 LEU A C 1
ATOM 836 O O . LEU A 1 106 ? -5.635 5.372 8.463 1.00 95.81 106 LEU A O 1
ATOM 840 N N . GLU A 1 107 ? -4.009 4.500 9.747 1.00 95.62 107 GLU A N 1
ATOM 841 C CA . GLU A 1 107 ? -2.930 4.571 8.778 1.00 95.62 107 GLU A CA 1
ATOM 842 C C . GLU A 1 107 ? -2.718 3.191 8.162 1.00 95.62 107 GLU A C 1
ATOM 844 O O . GLU A 1 107 ? -2.468 2.211 8.869 1.00 95.62 107 GLU A O 1
ATOM 849 N N . PHE A 1 108 ? -2.794 3.110 6.836 1.00 94.62 108 PHE A N 1
ATOM 850 C CA . PHE A 1 108 ? -2.557 1.872 6.103 1.00 94.62 108 PHE A CA 1
ATOM 851 C C . PHE A 1 108 ? -1.151 1.866 5.522 1.00 94.62 108 PHE A C 1
ATOM 853 O O . PHE A 1 108 ? -0.682 2.867 4.980 1.00 94.62 108 PHE A O 1
ATOM 860 N N . ARG A 1 109 ? -0.466 0.729 5.634 1.00 92.81 109 ARG A N 1
ATOM 861 C CA . ARG A 1 109 ? 0.911 0.566 5.154 1.00 92.81 109 ARG A CA 1
ATOM 862 C C . ARG A 1 109 ? 1.073 -0.773 4.455 1.00 92.81 109 ARG A C 1
ATOM 864 O O . ARG A 1 109 ? 0.400 -1.746 4.796 1.00 92.81 109 ARG A O 1
ATOM 871 N N . ALA A 1 110 ? 1.969 -0.816 3.477 1.00 91.00 110 ALA A N 1
ATOM 872 C CA . ALA A 1 110 ? 2.413 -2.068 2.887 1.00 91.00 110 ALA A CA 1
ATOM 873 C C . ALA A 1 110 ? 3.542 -2.661 3.732 1.00 91.00 110 ALA A C 1
ATOM 875 O O . ALA A 1 110 ? 4.495 -1.968 4.078 1.00 91.00 110 ALA A O 1
ATOM 876 N N . GLU A 1 111 ? 3.449 -3.949 4.034 1.00 88.81 111 GLU A N 1
ATOM 877 C CA . GLU A 1 111 ? 4.455 -4.682 4.797 1.00 88.81 111 GLU A CA 1
ATOM 878 C C . GLU A 1 111 ? 4.806 -6.011 4.138 1.00 88.81 111 GLU A C 1
ATOM 880 O O . GLU A 1 111 ? 4.094 -6.503 3.258 1.00 88.81 111 GLU A O 1
ATOM 885 N N . GLN A 1 112 ? 5.904 -6.618 4.608 1.00 87.69 112 GLN A N 1
ATOM 886 C CA . GLN A 1 112 ? 6.392 -7.911 4.121 1.00 87.69 112 GLN A CA 1
ATOM 887 C C . GLN A 1 112 ? 6.588 -7.903 2.595 1.00 87.69 112 GLN A C 1
ATOM 889 O O . GLN A 1 112 ? 6.235 -8.874 1.919 1.00 87.69 112 GLN A O 1
ATOM 894 N N . LEU A 1 113 ? 7.116 -6.792 2.062 1.00 88.12 113 LEU A N 1
ATOM 895 C CA . LEU A 1 113 ? 7.367 -6.625 0.636 1.00 88.12 113 LEU A CA 1
ATOM 896 C C . LEU A 1 113 ? 8.372 -7.679 0.170 1.00 88.12 113 LEU A C 1
ATOM 898 O O . LEU A 1 113 ? 9.437 -7.854 0.759 1.00 88.12 113 LEU A O 1
ATOM 902 N N . ARG A 1 114 ? 8.008 -8.389 -0.891 1.00 88.44 114 ARG A N 1
ATOM 903 C CA . ARG A 1 114 ? 8.862 -9.336 -1.605 1.00 88.44 114 ARG A CA 1
ATOM 904 C C . ARG A 1 114 ? 8.601 -9.161 -3.083 1.00 88.44 114 ARG A C 1
ATOM 906 O O . ARG A 1 114 ? 7.469 -9.375 -3.517 1.00 88.44 114 ARG A O 1
ATOM 913 N N . GLY A 1 115 ? 9.618 -8.807 -3.845 1.00 87.75 115 GLY A N 1
ATOM 914 C CA . GLY A 1 115 ? 9.482 -8.590 -5.276 1.00 87.75 115 GLY A CA 1
ATOM 915 C C . GLY A 1 115 ? 10.692 -9.095 -6.034 1.00 87.75 115 GLY A C 1
ATOM 916 O O . GLY A 1 115 ? 11.749 -9.278 -5.443 1.00 87.75 115 GLY A O 1
ATOM 917 N N . SER A 1 116 ? 10.499 -9.323 -7.325 1.00 90.12 116 SER A N 1
ATOM 918 C CA . SER A 1 116 ? 11.557 -9.653 -8.274 1.00 90.12 116 SER A CA 1
ATOM 919 C C . SER A 1 116 ? 11.626 -8.580 -9.350 1.00 90.12 116 SER A C 1
ATOM 921 O O . SER A 1 116 ? 10.613 -7.984 -9.727 1.00 90.12 116 SER A O 1
ATOM 923 N N . PHE A 1 117 ? 12.829 -8.334 -9.850 1.00 91.69 117 PHE A N 1
ATOM 924 C CA . PHE A 1 117 ? 13.096 -7.314 -10.854 1.00 91.69 117 PHE A CA 1
ATOM 925 C C . PHE A 1 117 ? 13.781 -7.937 -12.063 1.00 91.69 117 PHE A C 1
ATOM 927 O O . PHE A 1 117 ? 14.419 -8.981 -11.946 1.00 91.69 117 PHE A O 1
ATOM 934 N N . SER A 1 118 ? 13.662 -7.287 -13.218 1.00 90.38 118 SER A N 1
ATOM 935 C CA . SER A 1 118 ? 14.423 -7.685 -14.399 1.00 90.38 118 SER A CA 1
ATOM 936 C C . SER A 1 118 ? 15.930 -7.542 -14.155 1.00 90.38 118 SER A C 1
ATOM 938 O O . SER A 1 118 ? 16.365 -6.658 -13.406 1.00 90.38 118 SER A O 1
ATOM 940 N N . ASP A 1 119 ? 16.713 -8.405 -14.803 1.00 82.38 119 ASP A N 1
ATOM 941 C CA . ASP A 1 119 ? 18.175 -8.415 -14.698 1.00 82.38 119 ASP A CA 1
ATOM 942 C C . ASP A 1 119 ? 18.859 -7.179 -15.283 1.00 82.38 119 ASP A C 1
ATOM 944 O O . ASP A 1 119 ? 18.374 -6.619 -16.292 1.00 82.38 119 ASP A O 1
#

Radius of gyration: 15.96 Å; chains: 1; bounding box: 50×35×34 Å